Protein AF-A0A2M8HFQ3-F1 (afdb_monomer_lite)

Radius of gyration: 14.89 Å; chains: 1; bounding box: 34×35×43 Å

Sequence (123 aa):
MPSSYQSLVEEISQIYETALADGDADWNKFVLVSNWKIGERIVEVEQDSNFRAKYGEKIIHTLSQDLRRKLGTGFSSRNLRYMRQFYLVYKKQSIDPRISWSHYREIVSVEDKNDRSKLEKMV

pLDDT: mean 80.37, std 10.45, range [35.12, 93.5]

Secondary structure (DSSP, 8-state):
---HHHHHHHHHHHHHHHHHH-TTS-HHHHHHHHHHHHHHHHHHHHH-HHHHHHHGGGHHHHHHHHHHHHH-TT--HHHHHHHHHHHHHHTTSPPPTTS-HHHHHHHHH---HHHHHHHGGG-

Structure (mmCIF, N/CA/C/O backbone):
data_AF-A0A2M8HFQ3-F1
#
_entry.id   AF-A0A2M8HFQ3-F1
#
loop_
_atom_site.group_PDB
_atom_site.id
_atom_site.type_symbol
_atom_site.label_atom_id
_atom_site.label_alt_id
_atom_site.label_comp_id
_atom_site.label_asym_id
_atom_site.label_entity_id
_atom_site.label_seq_id
_atom_site.pdbx_PDB_ins_code
_atom_site.Cartn_x
_atom_site.Cartn_y
_atom_site.Cartn_z
_atom_site.occupancy
_atom_site.B_iso_or_equiv
_atom_site.auth_seq_id
_atom_site.auth_comp_id
_atom_site.auth_asym_id
_atom_site.auth_atom_id
_atom_site.pdbx_PDB_model_num
ATOM 1 N N . MET A 1 1 ? -0.244 8.214 23.178 1.00 35.12 1 MET A N 1
ATOM 2 C CA . MET A 1 1 ? 0.216 7.425 22.016 1.00 35.12 1 MET A CA 1
ATOM 3 C C . MET A 1 1 ? -0.676 7.750 20.830 1.00 35.12 1 MET A C 1
ATOM 5 O O . MET A 1 1 ? -1.882 7.843 21.051 1.00 35.12 1 MET A O 1
ATOM 9 N N . PRO A 1 2 ? -0.139 7.966 19.618 1.00 50.94 2 PRO A N 1
ATOM 10 C CA . PRO A 1 2 ? -0.975 8.101 18.428 1.00 50.94 2 PRO A CA 1
ATOM 11 C C . PRO A 1 2 ? -1.850 6.848 18.289 1.00 50.94 2 PRO A C 1
ATOM 13 O O . PRO A 1 2 ? -1.406 5.747 18.614 1.00 50.94 2 PRO A O 1
ATOM 16 N N . SER A 1 3 ? -3.105 6.994 17.854 1.00 63.16 3 SER A N 1
ATOM 17 C CA . SER A 1 3 ? -3.900 5.810 17.497 1.00 63.16 3 SER A CA 1
ATOM 18 C C . SER A 1 3 ? -3.188 5.047 16.374 1.00 63.16 3 SER A C 1
ATOM 20 O O . SER A 1 3 ? -2.525 5.695 15.561 1.00 63.16 3 SER A O 1
ATOM 22 N N . SER A 1 4 ? -3.341 3.718 16.282 1.00 72.31 4 SER A N 1
ATOM 23 C CA . SER A 1 4 ? -2.680 2.925 15.224 1.00 72.31 4 SER A CA 1
ATOM 24 C C . SER A 1 4 ? -2.959 3.464 13.812 1.00 72.31 4 SER A C 1
ATOM 26 O O . SER A 1 4 ? -2.135 3.309 12.919 1.00 72.31 4 SER A O 1
ATOM 28 N N . TYR A 1 5 ? -4.059 4.207 13.636 1.00 74.31 5 TYR A N 1
ATOM 29 C CA . TYR A 1 5 ? -4.390 4.930 12.409 1.00 74.31 5 TYR A CA 1
ATOM 30 C C . TYR A 1 5 ? -3.468 6.114 12.115 1.00 74.31 5 TYR A C 1
ATOM 32 O O . TYR A 1 5 ? -3.021 6.295 10.990 1.00 74.31 5 TYR A O 1
ATOM 40 N N . GLN A 1 6 ? -3.215 6.952 13.121 1.00 77.19 6 GLN A N 1
ATOM 41 C CA . GLN A 1 6 ? -2.392 8.144 12.947 1.00 77.19 6 GLN A CA 1
ATOM 42 C C . GLN A 1 6 ? -0.948 7.725 12.664 1.00 77.19 6 GLN A C 1
ATOM 44 O O . GLN A 1 6 ? -0.318 8.289 11.779 1.00 77.19 6 GLN A O 1
ATOM 49 N N . SER A 1 7 ? -0.468 6.685 13.356 1.00 79.19 7 SER A N 1
ATOM 50 C CA . SER A 1 7 ? 0.817 6.046 13.060 1.00 79.19 7 SER A CA 1
ATOM 51 C C . SER A 1 7 ? 0.868 5.505 11.634 1.00 79.19 7 SER A C 1
ATOM 53 O O . SER A 1 7 ? 1.844 5.750 10.942 1.00 79.19 7 SER A O 1
ATOM 55 N N . LEU A 1 8 ? -0.200 4.853 11.161 1.00 73.44 8 LEU A N 1
ATOM 56 C CA . LEU A 1 8 ? -0.310 4.382 9.781 1.00 73.44 8 LEU A CA 1
ATOM 57 C C . LEU A 1 8 ? -0.185 5.527 8.760 1.00 73.44 8 LEU A C 1
ATOM 59 O O . LEU A 1 8 ? 0.586 5.429 7.808 1.00 73.44 8 LEU A O 1
ATOM 63 N N . VAL A 1 9 ? -0.918 6.625 8.954 1.00 79.31 9 VAL A N 1
ATOM 64 C CA . VAL A 1 9 ? -0.836 7.790 8.058 1.00 79.31 9 VAL A CA 1
ATOM 65 C C . VAL A 1 9 ? 0.571 8.394 8.073 1.00 79.31 9 VAL A C 1
ATOM 67 O O . VAL A 1 9 ? 1.096 8.724 7.013 1.00 79.31 9 VAL A O 1
ATOM 70 N N . GLU A 1 10 ? 1.198 8.503 9.244 1.00 83.19 10 GLU A N 1
ATOM 71 C CA . GLU A 1 10 ? 2.552 9.048 9.386 1.00 83.19 10 GLU A CA 1
ATOM 72 C C . GLU A 1 10 ? 3.615 8.151 8.738 1.00 83.19 10 GLU A C 1
ATOM 74 O O . GLU A 1 10 ? 4.456 8.645 7.993 1.00 83.19 10 GLU A O 1
ATOM 79 N N . GLU A 1 11 ? 3.535 6.833 8.941 1.00 78.62 11 GLU A N 1
ATOM 80 C CA . GLU A 1 11 ? 4.421 5.838 8.325 1.00 78.62 11 GLU A CA 1
ATOM 81 C C . GLU A 1 11 ? 4.355 5.903 6.792 1.00 78.62 11 GLU A C 1
ATOM 83 O O . GLU A 1 11 ? 5.392 5.942 6.129 1.00 78.62 11 GLU A O 1
ATOM 88 N N . ILE A 1 12 ? 3.145 5.966 6.218 1.00 76.94 12 ILE A N 1
ATOM 89 C CA . ILE A 1 12 ? 2.965 6.090 4.763 1.00 76.94 12 ILE A CA 1
ATOM 90 C C . ILE A 1 12 ? 3.542 7.412 4.253 1.00 76.94 12 ILE A C 1
ATOM 92 O O . ILE A 1 12 ? 4.213 7.423 3.219 1.00 76.94 12 ILE A O 1
ATOM 96 N N . SER A 1 13 ? 3.293 8.518 4.959 1.00 79.50 13 SER A N 1
ATOM 97 C CA . SER A 1 13 ? 3.847 9.822 4.591 1.00 79.50 13 SER A CA 1
ATOM 98 C C . SER A 1 13 ? 5.366 9.815 4.596 1.00 79.50 13 SER A C 1
ATOM 100 O O . SER A 1 13 ? 5.964 10.230 3.609 1.00 79.50 13 SER A O 1
ATOM 102 N N . GLN A 1 14 ? 5.983 9.261 5.638 1.00 81.06 14 GLN A N 1
ATOM 103 C CA . GLN A 1 14 ? 7.434 9.201 5.749 1.00 81.06 14 GLN A CA 1
ATOM 104 C C . GLN A 1 14 ? 8.056 8.367 4.623 1.00 81.06 14 GLN A C 1
ATOM 106 O O . GLN A 1 14 ? 9.044 8.785 4.024 1.00 81.06 14 GLN A O 1
ATOM 111 N N . ILE A 1 15 ? 7.456 7.215 4.294 1.00 72.31 15 ILE A N 1
ATOM 112 C CA . ILE A 1 15 ? 7.896 6.374 3.171 1.00 72.31 15 ILE A CA 1
ATOM 113 C C . ILE A 1 15 ? 7.864 7.165 1.855 1.00 72.31 15 ILE A C 1
ATOM 115 O O . ILE A 1 15 ? 8.783 7.047 1.046 1.00 72.31 15 ILE A O 1
ATOM 119 N N . TYR A 1 16 ? 6.820 7.966 1.641 1.00 73.25 16 TYR A N 1
ATOM 120 C CA . TYR A 1 16 ? 6.640 8.733 0.412 1.00 73.25 16 TYR A CA 1
ATOM 121 C C . T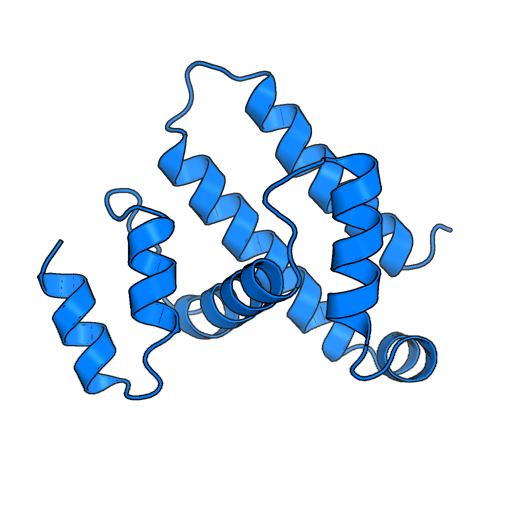YR A 1 16 ? 7.580 9.942 0.314 1.00 73.25 16 TYR A C 1
ATOM 123 O O . TYR A 1 16 ? 8.198 10.166 -0.724 1.00 73.25 16 TYR A O 1
ATOM 131 N N . GLU A 1 17 ? 7.724 10.699 1.399 1.00 76.25 17 GLU A N 1
ATOM 132 C CA . GLU A 1 17 ? 8.560 11.901 1.453 1.00 76.25 17 GLU A CA 1
ATOM 133 C C . GLU A 1 17 ? 10.051 11.578 1.324 1.00 76.25 17 GLU A C 1
ATOM 135 O O . GLU A 1 17 ? 10.754 12.241 0.563 1.00 76.25 17 GLU A O 1
ATOM 140 N N . THR A 1 18 ? 10.531 10.520 1.989 1.00 72.06 18 THR A N 1
ATOM 141 C CA . THR A 1 18 ? 11.929 10.077 1.866 1.00 72.06 18 THR A CA 1
ATOM 142 C C . THR A 1 18 ? 12.289 9.730 0.421 1.00 72.06 18 THR A C 1
ATOM 144 O O . THR A 1 18 ? 13.400 9.999 -0.017 1.00 72.06 18 THR A O 1
ATOM 147 N N . ALA A 1 19 ? 11.349 9.194 -0.351 1.00 63.91 19 ALA A N 1
ATOM 148 C CA . ALA A 1 19 ? 11.608 8.803 -1.729 1.00 63.91 19 ALA A CA 1
ATOM 149 C C . ALA A 1 19 ? 11.538 9.936 -2.748 1.00 63.91 19 ALA A C 1
ATOM 151 O O . ALA A 1 19 ? 12.180 9.852 -3.790 1.00 63.91 19 ALA A O 1
ATOM 152 N N . LEU A 1 20 ? 10.790 11.002 -2.460 1.00 66.62 20 LEU A N 1
ATOM 153 C CA . LEU A 1 20 ? 10.851 12.220 -3.269 1.00 66.62 20 LEU A CA 1
ATOM 154 C C . LEU A 1 20 ? 12.202 12.935 -3.124 1.00 66.62 20 LEU A C 1
ATOM 156 O O . LEU A 1 20 ? 12.607 13.649 -4.037 1.00 66.62 20 LEU A O 1
ATOM 160 N N . ALA A 1 21 ? 12.887 12.752 -1.992 1.00 70.19 21 ALA A N 1
ATOM 161 C CA . ALA A 1 21 ? 14.174 13.382 -1.712 1.00 70.19 21 ALA A CA 1
ATOM 162 C C . ALA A 1 21 ? 15.377 12.653 -2.345 1.00 70.19 21 ALA A C 1
ATOM 164 O O . ALA A 1 21 ? 16.411 13.277 -2.567 1.00 70.19 21 ALA A O 1
ATOM 165 N N . ASP A 1 22 ? 15.252 11.359 -2.650 1.00 62.84 22 ASP A N 1
ATOM 166 C CA . ASP A 1 22 ? 16.371 10.466 -2.995 1.00 62.84 22 ASP A CA 1
ATOM 167 C C . ASP A 1 22 ? 16.490 10.224 -4.516 1.00 62.84 22 ASP A C 1
ATOM 169 O O . ASP A 1 22 ? 16.586 9.088 -4.972 1.00 62.84 22 ASP A O 1
ATOM 173 N N . GLY A 1 23 ? 16.417 11.303 -5.309 1.00 53.16 23 GLY A N 1
ATOM 174 C CA . GLY A 1 23 ? 16.180 11.354 -6.769 1.00 53.16 23 GLY A CA 1
ATOM 175 C C . GLY A 1 23 ? 17.066 10.527 -7.728 1.00 53.16 23 GLY A C 1
ATOM 176 O O . GLY A 1 23 ? 16.902 10.674 -8.936 1.00 53.16 23 GLY A O 1
ATOM 177 N N . ASP A 1 24 ? 17.942 9.656 -7.219 1.00 52.53 24 ASP A N 1
ATOM 178 C CA . ASP A 1 24 ? 18.773 8.687 -7.954 1.00 52.53 24 ASP A CA 1
ATOM 179 C C . ASP A 1 24 ? 18.278 7.223 -7.849 1.00 52.53 24 ASP A C 1
ATOM 181 O O . ASP A 1 24 ? 18.755 6.345 -8.573 1.00 52.53 24 ASP A O 1
ATOM 185 N N . ALA A 1 25 ? 17.329 6.911 -6.958 1.00 56.06 25 ALA A N 1
ATOM 186 C CA . ALA A 1 25 ? 16.838 5.545 -6.772 1.00 56.06 25 ALA A CA 1
ATOM 187 C C . ALA A 1 25 ? 15.885 5.091 -7.898 1.00 56.06 25 ALA A C 1
ATOM 189 O O . ALA A 1 25 ? 15.094 5.872 -8.423 1.00 56.06 25 ALA A O 1
ATOM 190 N N . ASP A 1 26 ? 15.912 3.791 -8.229 1.00 73.06 26 ASP A N 1
ATOM 191 C CA . ASP A 1 26 ? 14.969 3.135 -9.148 1.00 73.06 26 ASP A CA 1
ATOM 192 C C . ASP A 1 26 ? 13.516 3.392 -8.700 1.00 73.06 26 ASP A C 1
ATOM 194 O O . ASP A 1 26 ? 12.975 2.725 -7.808 1.00 73.06 26 ASP A O 1
ATOM 198 N N . TRP A 1 27 ? 12.898 4.408 -9.312 1.00 76.38 27 TRP A N 1
ATOM 199 C CA . TRP A 1 27 ? 11.562 4.902 -8.983 1.00 76.38 27 TRP A CA 1
ATOM 200 C C . TRP A 1 27 ? 10.526 3.781 -8.999 1.00 76.38 27 TRP A C 1
ATOM 202 O O . TRP A 1 27 ? 9.625 3.750 -8.158 1.00 76.38 27 TRP A O 1
ATOM 212 N N . ASN A 1 28 ? 10.667 2.815 -9.913 1.00 83.12 28 ASN A N 1
ATOM 213 C CA . ASN A 1 28 ? 9.737 1.702 -9.977 1.00 83.12 28 ASN A CA 1
ATOM 214 C C . ASN A 1 28 ? 9.864 0.809 -8.742 1.00 83.12 28 ASN A C 1
ATOM 216 O O . ASN A 1 28 ? 8.867 0.537 -8.074 1.00 83.12 28 ASN A O 1
ATOM 220 N N . LYS A 1 29 ? 11.088 0.416 -8.380 1.00 82.06 29 LYS A N 1
ATOM 221 C CA . LYS A 1 29 ? 11.342 -0.361 -7.161 1.00 82.06 29 LYS A CA 1
ATOM 222 C C . LYS A 1 29 ? 10.780 0.338 -5.921 1.00 82.06 29 LYS A C 1
ATOM 224 O O . LYS A 1 29 ? 10.161 -0.322 -5.085 1.00 82.06 29 LYS A O 1
ATOM 229 N N . PHE A 1 30 ? 10.933 1.658 -5.825 1.00 78.75 30 PHE A N 1
ATOM 230 C CA . PHE A 1 30 ? 10.332 2.445 -4.750 1.00 78.75 30 PHE A CA 1
ATOM 231 C C . PHE A 1 30 ? 8.801 2.333 -4.736 1.00 78.75 30 PHE A C 1
ATOM 233 O O . PHE A 1 30 ? 8.216 1.991 -3.705 1.00 78.75 30 PHE A O 1
ATOM 240 N N . VAL A 1 31 ? 8.147 2.588 -5.873 1.00 83.56 31 VAL A N 1
ATOM 241 C CA . VAL A 1 31 ? 6.683 2.535 -5.973 1.00 83.56 31 VAL A CA 1
ATOM 242 C C . VAL A 1 31 ? 6.170 1.147 -5.582 1.00 83.56 31 VAL A C 1
ATOM 244 O O . VAL A 1 31 ? 5.192 1.041 -4.842 1.00 83.56 31 VAL A O 1
ATOM 247 N N . LEU A 1 32 ? 6.847 0.081 -6.011 1.00 88.38 32 LEU A N 1
ATOM 248 C CA . LEU A 1 32 ? 6.475 -1.290 -5.663 1.00 88.38 32 LEU A CA 1
ATOM 249 C C . LEU A 1 32 ? 6.596 -1.567 -4.164 1.00 88.38 32 LEU A C 1
ATOM 251 O O . LEU A 1 32 ? 5.644 -2.065 -3.562 1.00 88.38 32 LEU A O 1
ATOM 255 N N . VAL A 1 33 ? 7.726 -1.215 -3.546 1.00 86.12 33 VAL A N 1
ATOM 256 C CA . VAL A 1 33 ? 7.936 -1.413 -2.102 1.00 86.12 33 VAL A CA 1
ATOM 257 C C . VAL A 1 33 ? 6.915 -0.615 -1.292 1.00 86.12 33 VAL A C 1
ATOM 259 O O . VAL A 1 33 ? 6.319 -1.153 -0.360 1.00 86.12 33 VAL A O 1
ATOM 262 N N . SER A 1 34 ? 6.665 0.639 -1.665 1.00 84.00 34 SER A N 1
ATOM 263 C CA . SER A 1 34 ? 5.689 1.500 -0.994 1.00 84.00 34 SER A CA 1
ATOM 264 C C . SER A 1 34 ? 4.278 0.945 -1.091 1.00 84.00 34 SER A C 1
ATOM 266 O O . SER A 1 34 ? 3.600 0.807 -0.077 1.00 84.00 34 SER A O 1
ATOM 268 N N . ASN A 1 35 ? 3.845 0.552 -2.288 1.00 89.44 35 ASN A N 1
ATOM 269 C CA . ASN A 1 35 ? 2.514 -0.012 -2.487 1.00 89.44 35 ASN A CA 1
ATOM 270 C C . ASN A 1 35 ? 2.336 -1.342 -1.752 1.00 89.44 35 ASN A C 1
ATOM 272 O O . ASN A 1 35 ? 1.256 -1.601 -1.221 1.00 89.44 35 ASN A O 1
ATOM 276 N N . TRP A 1 36 ? 3.388 -2.162 -1.682 1.00 90.81 36 TRP A N 1
ATOM 277 C CA . TRP A 1 36 ? 3.369 -3.401 -0.910 1.00 90.81 36 TRP A CA 1
ATOM 278 C C . TRP A 1 36 ? 3.228 -3.129 0.590 1.00 90.81 36 TRP A C 1
ATOM 280 O O . TRP A 1 36 ? 2.332 -3.690 1.214 1.00 90.81 36 TRP A O 1
ATOM 290 N N . LYS A 1 37 ? 4.035 -2.216 1.151 1.00 86.00 37 LYS A N 1
ATOM 291 C CA . LYS A 1 37 ? 3.975 -1.833 2.575 1.00 86.00 37 LYS A CA 1
ATOM 292 C C . LYS A 1 37 ? 2.641 -1.189 2.952 1.00 86.00 37 LYS A C 1
ATOM 294 O O . LYS A 1 37 ? 2.076 -1.504 3.994 1.00 86.00 37 LYS A O 1
ATOM 299 N N . ILE A 1 38 ? 2.096 -0.321 2.097 1.00 87.81 38 ILE A N 1
ATOM 300 C CA . ILE A 1 38 ? 0.758 0.257 2.298 1.00 87.81 38 ILE A CA 1
ATOM 301 C C . ILE A 1 38 ? -0.294 -0.859 2.326 1.00 87.81 38 ILE A C 1
ATOM 303 O O . ILE A 1 38 ? -1.172 -0.865 3.187 1.00 87.81 38 ILE A O 1
ATOM 307 N N . GLY A 1 39 ? -0.198 -1.816 1.399 1.00 90.44 39 GLY A N 1
ATOM 308 C CA . GLY A 1 39 ? -1.086 -2.973 1.343 1.00 90.44 39 GLY A CA 1
ATOM 309 C C . GLY A 1 39 ? -1.001 -3.864 2.580 1.00 90.44 39 GLY A C 1
ATOM 310 O O . GLY A 1 39 ? -2.043 -4.235 3.119 1.00 90.44 39 GLY A O 1
ATOM 311 N N . GLU A 1 40 ? 0.216 -4.165 3.041 1.00 90.12 40 GLU A N 1
ATOM 312 C CA . GLU A 1 40 ? 0.483 -4.893 4.286 1.00 90.12 40 GLU A CA 1
ATOM 313 C C . GLU A 1 40 ? -0.228 -4.227 5.448 1.00 90.12 40 GLU A C 1
ATOM 315 O O . GLU A 1 40 ? -1.047 -4.840 6.132 1.00 90.12 40 GLU A O 1
ATOM 320 N N . ARG A 1 41 ? 0.020 -2.930 5.596 1.00 85.12 41 ARG A N 1
ATOM 321 C CA . ARG A 1 41 ? -0.472 -2.173 6.726 1.00 85.12 41 ARG A CA 1
ATOM 322 C C . ARG A 1 41 ? -1.989 -2.102 6.741 1.00 85.12 41 ARG A C 1
ATOM 324 O O . ARG A 1 41 ? -2.572 -2.323 7.793 1.00 85.12 41 ARG A O 1
ATOM 331 N N . ILE A 1 42 ? -2.633 -1.896 5.587 1.00 86.75 42 ILE A N 1
ATOM 332 C CA . ILE A 1 42 ? -4.098 -1.980 5.451 1.00 86.75 42 ILE A CA 1
ATOM 333 C C . ILE A 1 42 ? -4.618 -3.341 5.933 1.00 86.75 42 ILE A C 1
ATOM 335 O O . ILE A 1 42 ? -5.613 -3.388 6.651 1.00 86.75 42 ILE A O 1
ATOM 339 N N . VAL A 1 43 ? -3.963 -4.444 5.563 1.00 88.56 43 VAL A N 1
ATOM 340 C CA . VAL A 1 43 ? -4.383 -5.788 5.989 1.00 88.56 43 VAL A CA 1
ATOM 341 C C . VAL A 1 43 ? -4.194 -5.989 7.495 1.00 88.56 43 VAL A C 1
ATOM 343 O O . VAL A 1 43 ? -5.072 -6.573 8.127 1.00 88.56 43 VAL A O 1
ATOM 346 N N . GLU A 1 44 ? -3.110 -5.482 8.083 1.00 85.69 44 GLU A N 1
ATOM 347 C CA . GLU A 1 44 ? -2.892 -5.530 9.535 1.00 85.69 44 GLU A CA 1
ATOM 348 C C . GLU A 1 44 ? -3.991 -4.790 10.306 1.00 85.69 44 GLU A C 1
ATOM 350 O O . GLU A 1 44 ? -4.583 -5.355 11.227 1.00 85.69 44 GLU A O 1
ATOM 355 N N . VAL A 1 45 ? -4.320 -3.548 9.923 1.00 80.00 45 VAL A N 1
ATOM 356 C CA . VAL A 1 45 ? -5.386 -2.799 10.613 1.00 80.00 45 VAL A CA 1
ATOM 357 C C . VAL A 1 45 ? -6.778 -3.373 10.355 1.00 80.00 45 VAL A C 1
ATOM 359 O O . VAL A 1 45 ? -7.636 -3.271 11.224 1.00 80.00 45 VAL A O 1
ATOM 362 N N . GLU A 1 46 ? -7.031 -4.022 9.217 1.00 82.38 46 GLU A N 1
ATOM 363 C CA . GLU A 1 46 ? -8.291 -4.752 9.000 1.00 82.38 46 GLU A CA 1
ATOM 364 C C . GLU A 1 46 ? -8.451 -5.963 9.939 1.00 82.38 46 GLU A C 1
ATOM 366 O O . GLU A 1 46 ? -9.582 -6.355 10.247 1.00 82.38 46 GLU A O 1
ATOM 371 N N . GLN A 1 47 ? -7.342 -6.557 10.389 1.00 82.62 47 GLN A N 1
ATOM 372 C CA . GLN A 1 47 ? -7.329 -7.686 11.326 1.00 82.62 47 GLN A CA 1
ATOM 373 C C . GLN A 1 47 ? -7.424 -7.249 12.795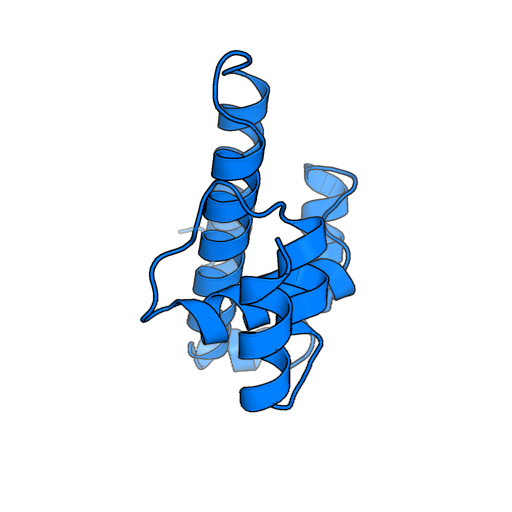 1.00 82.62 47 GLN A C 1
ATOM 375 O O . GLN A 1 47 ? -7.831 -8.049 13.639 1.00 82.62 47 GLN A O 1
ATOM 380 N N . ASP A 1 48 ? -7.110 -5.990 13.108 1.00 81.88 48 ASP A N 1
ATOM 381 C CA . ASP A 1 48 ? -7.288 -5.417 14.442 1.00 81.88 48 ASP A CA 1
ATOM 382 C C . ASP A 1 48 ? -8.783 -5.185 14.737 1.00 81.88 48 ASP A C 1
ATOM 384 O O . ASP A 1 48 ? -9.459 -4.340 14.139 1.00 81.88 48 ASP A O 1
ATOM 388 N N . SER A 1 49 ? -9.315 -5.933 15.708 1.00 74.56 49 SER A N 1
ATOM 389 C CA . SER A 1 49 ? -10.722 -5.881 16.112 1.00 74.56 49 SER A CA 1
ATOM 390 C C . SER A 1 49 ? -11.163 -4.504 16.617 1.00 74.56 49 SER A C 1
ATOM 392 O O . SER A 1 49 ? -12.302 -4.103 16.372 1.00 74.56 49 SER A O 1
ATOM 394 N N . ASN A 1 50 ? -10.276 -3.755 17.281 1.00 75.31 50 ASN A N 1
ATOM 395 C CA . ASN A 1 50 ? -10.580 -2.404 17.762 1.00 75.31 50 ASN A CA 1
ATOM 396 C C . ASN A 1 50 ? -10.675 -1.422 16.595 1.00 75.31 50 ASN A C 1
ATOM 398 O O . ASN A 1 50 ? -11.530 -0.533 16.567 1.00 75.31 50 ASN A O 1
ATOM 402 N N . PHE A 1 51 ? -9.808 -1.606 15.604 1.00 71.31 51 PHE A N 1
ATOM 403 C CA . PHE A 1 51 ? -9.784 -0.784 14.409 1.00 71.31 51 PHE A CA 1
ATOM 404 C C . PHE A 1 51 ? -11.011 -1.016 13.530 1.00 71.31 51 PHE A C 1
ATOM 406 O O . PHE A 1 51 ? -11.674 -0.065 13.103 1.00 71.31 51 PHE A O 1
ATOM 413 N N . ARG A 1 52 ? -11.367 -2.288 13.331 1.00 69.69 52 ARG A N 1
ATOM 414 C CA . ARG A 1 52 ? -12.578 -2.700 12.622 1.00 69.69 52 ARG A CA 1
ATOM 415 C C . ARG A 1 52 ? -13.844 -2.175 13.297 1.00 69.69 52 ARG A C 1
ATOM 417 O O . ARG A 1 52 ? -14.747 -1.737 12.594 1.00 69.69 52 ARG A O 1
ATOM 424 N N . ALA A 1 53 ? -13.907 -2.155 14.628 1.00 72.81 53 ALA A N 1
ATOM 425 C CA . ALA A 1 53 ? -15.043 -1.576 15.347 1.00 72.81 53 ALA A CA 1
ATOM 426 C C . ALA A 1 53 ? -15.168 -0.054 15.136 1.00 72.81 53 ALA A C 1
ATOM 428 O O . ALA A 1 53 ? -16.278 0.466 15.054 1.00 72.81 53 ALA A O 1
ATOM 429 N N . LYS A 1 54 ? -14.038 0.660 15.017 1.00 73.69 54 LYS A N 1
ATOM 430 C CA . LYS A 1 54 ? -14.008 2.126 14.885 1.00 73.69 54 LYS A CA 1
ATOM 431 C C . LYS A 1 54 ? -14.201 2.629 13.450 1.00 73.69 54 LYS A C 1
ATOM 433 O O . LYS A 1 54 ? -14.865 3.643 13.251 1.00 73.69 54 LYS A O 1
ATOM 438 N N . TYR A 1 55 ? -13.614 1.956 12.461 1.00 73.06 55 TYR A N 1
ATOM 439 C CA . TYR A 1 55 ? -13.593 2.415 11.064 1.00 73.06 55 TYR A CA 1
ATOM 440 C C . TYR A 1 55 ? -14.315 1.473 10.088 1.00 73.06 55 TYR A C 1
ATOM 442 O O . TYR A 1 55 ? -14.697 1.904 8.996 1.00 73.06 55 TYR A O 1
ATOM 450 N N . GLY A 1 56 ? -14.555 0.218 10.481 1.00 69.25 56 GLY A N 1
ATOM 451 C CA . GLY A 1 56 ? -15.306 -0.769 9.702 1.00 69.25 56 GLY A CA 1
ATOM 452 C C . GLY A 1 56 ? -14.808 -0.938 8.266 1.00 69.25 56 GLY A C 1
ATOM 453 O O . GLY A 1 56 ? -13.632 -0.761 7.956 1.00 69.25 56 GLY A O 1
ATOM 454 N N . GLU A 1 57 ? -15.738 -1.226 7.357 1.00 67.75 57 GLU A N 1
ATOM 455 C CA . GLU A 1 57 ? -15.480 -1.356 5.913 1.00 67.75 57 GLU A CA 1
ATOM 456 C C . GLU A 1 57 ? -15.079 -0.029 5.239 1.00 67.75 57 GLU A C 1
ATOM 458 O O . GLU A 1 57 ? -14.650 -0.005 4.085 1.00 67.75 57 GLU A O 1
ATOM 463 N N . LYS A 1 58 ? -15.198 1.101 5.950 1.00 82.25 58 LYS A N 1
ATOM 464 C CA . LYS A 1 58 ? -14.909 2.440 5.417 1.00 82.25 58 LYS A CA 1
ATOM 465 C C . LYS A 1 58 ? -13.448 2.855 5.578 1.00 82.25 58 LYS A C 1
ATOM 467 O O . LYS A 1 58 ? -13.090 3.939 5.123 1.00 82.25 58 LYS A O 1
ATOM 472 N N . ILE A 1 59 ? -12.591 2.004 6.141 1.00 84.38 59 ILE A N 1
ATOM 473 C CA . ILE A 1 59 ? -11.173 2.308 6.374 1.00 84.38 59 ILE A CA 1
ATOM 474 C C . ILE A 1 59 ? -10.450 2.828 5.123 1.00 84.38 59 ILE A C 1
ATOM 476 O O . ILE A 1 59 ? -9.806 3.871 5.173 1.00 84.38 59 ILE A O 1
ATOM 480 N N . ILE A 1 60 ? -10.626 2.171 3.973 1.00 88.00 60 ILE A N 1
ATOM 481 C CA . ILE A 1 60 ? -9.999 2.579 2.706 1.00 88.00 60 ILE A CA 1
ATOM 482 C C . ILE A 1 60 ? -10.504 3.951 2.238 1.00 88.00 60 ILE A C 1
ATOM 484 O O . ILE A 1 60 ? -9.779 4.708 1.588 1.00 88.00 60 ILE A O 1
ATOM 488 N N . HIS A 1 61 ? -11.762 4.280 2.530 1.00 89.25 61 HIS A N 1
ATOM 489 C CA . HIS A 1 61 ? -12.323 5.575 2.174 1.00 89.25 61 HIS A CA 1
ATOM 490 C C . HIS A 1 61 ? -11.703 6.686 3.023 1.00 89.25 61 HIS A C 1
ATOM 492 O O . HIS A 1 61 ? -11.200 7.659 2.465 1.00 89.25 61 HIS A O 1
ATOM 498 N N . THR A 1 62 ? -11.667 6.505 4.344 1.00 87.75 62 THR A N 1
ATOM 499 C CA . THR A 1 62 ? -11.068 7.467 5.279 1.00 87.75 62 THR A CA 1
ATOM 500 C C . THR A 1 62 ? -9.578 7.659 4.992 1.00 87.75 62 THR A C 1
ATOM 502 O O . THR A 1 62 ? -9.132 8.787 4.792 1.00 87.75 62 THR A O 1
ATOM 505 N N . LEU A 1 63 ? -8.840 6.556 4.821 1.00 88.19 63 LEU A N 1
ATOM 506 C CA . LEU A 1 63 ? -7.414 6.580 4.501 1.00 88.19 63 LEU A CA 1
ATOM 507 C C . LEU A 1 63 ? -7.141 7.309 3.179 1.00 88.19 63 LEU A C 1
ATOM 509 O O . LEU A 1 63 ? -6.201 8.092 3.083 1.00 88.19 63 LEU A O 1
ATOM 513 N N . SER A 1 64 ? -7.996 7.115 2.169 1.00 91.31 64 SER A N 1
ATOM 514 C CA . SER A 1 64 ? -7.891 7.854 0.908 1.00 91.31 64 SER A CA 1
ATOM 515 C C . SER A 1 64 ? -8.046 9.357 1.107 1.00 91.31 64 SER A C 1
ATOM 517 O O . SER A 1 64 ? -7.276 10.126 0.537 1.00 91.31 64 SER A O 1
ATOM 519 N N . GLN A 1 65 ? -9.032 9.794 1.892 1.00 91.31 65 GLN A N 1
ATOM 520 C CA . GLN A 1 65 ? -9.253 11.220 2.123 1.00 91.31 65 GLN A CA 1
ATOM 521 C C . GLN A 1 65 ? -8.094 11.869 2.882 1.00 91.31 65 GLN A C 1
ATOM 523 O O . GLN A 1 65 ? -7.722 12.997 2.559 1.00 91.31 65 GLN A O 1
ATOM 528 N N . ASP A 1 66 ? -7.545 11.183 3.882 1.00 89.19 66 ASP A N 1
ATOM 529 C CA . ASP A 1 66 ? -6.470 11.720 4.717 1.00 89.19 66 ASP A CA 1
ATOM 530 C C . ASP A 1 66 ? -5.136 11.742 3.964 1.00 89.19 66 ASP A C 1
ATOM 532 O O . ASP A 1 66 ? -4.480 12.783 3.907 1.00 89.19 66 ASP A O 1
ATOM 536 N N . LEU A 1 67 ? -4.779 10.651 3.278 1.00 88.56 67 LEU A N 1
ATOM 537 C CA . LEU A 1 67 ? -3.560 10.602 2.467 1.00 88.56 67 LEU A CA 1
ATOM 538 C C . LEU A 1 67 ? -3.627 11.555 1.273 1.00 88.56 67 LEU A C 1
ATOM 540 O O . LEU A 1 67 ? -2.627 12.187 0.955 1.00 88.56 67 LEU A O 1
ATOM 544 N N . ARG A 1 68 ? -4.792 11.735 0.634 1.00 91.19 68 ARG A N 1
ATOM 545 C CA . ARG A 1 68 ? -4.921 12.738 -0.438 1.00 91.19 68 ARG A CA 1
ATOM 546 C C . ARG A 1 68 ? -4.768 14.164 0.071 1.00 91.19 68 ARG A C 1
ATOM 548 O O . ARG A 1 68 ? -4.220 14.990 -0.649 1.00 91.19 68 ARG A O 1
ATOM 555 N N . ARG A 1 69 ? -5.244 14.455 1.284 1.00 89.88 69 ARG A N 1
ATOM 556 C CA . ARG A 1 69 ? -5.058 15.770 1.913 1.00 89.88 69 ARG A CA 1
ATOM 557 C C . ARG A 1 69 ? -3.599 16.027 2.281 1.00 89.88 69 ARG A C 1
ATOM 559 O O . ARG A 1 69 ? -3.150 17.154 2.124 1.00 89.88 69 ARG A O 1
ATOM 566 N N . LYS A 1 70 ? -2.876 15.002 2.743 1.00 87.25 70 LYS A N 1
ATOM 567 C CA . LYS A 1 70 ? -1.486 15.133 3.204 1.00 87.25 70 LYS A CA 1
ATOM 568 C C . LYS A 1 70 ? -0.451 15.042 2.074 1.00 87.25 70 LYS A C 1
ATOM 570 O O . LYS A 1 70 ? 0.476 15.834 2.045 1.00 87.25 70 LYS A O 1
ATOM 575 N N . LEU A 1 71 ? -0.620 14.098 1.147 1.00 83.50 71 LEU A N 1
ATOM 576 C CA . LEU A 1 71 ? 0.379 13.725 0.131 1.00 83.50 71 LEU A CA 1
ATOM 577 C C . LEU A 1 71 ? -0.065 14.012 -1.313 1.00 83.50 71 LEU A C 1
ATOM 579 O O . LEU A 1 71 ? 0.738 13.939 -2.240 1.00 83.50 71 LEU A O 1
ATOM 583 N N . GLY A 1 72 ? -1.343 14.333 -1.534 1.00 85.06 72 GLY A N 1
ATOM 584 C CA . GLY A 1 72 ? -1.867 14.680 -2.853 1.00 85.06 72 GLY A CA 1
ATOM 585 C C . GLY A 1 72 ? -2.341 13.482 -3.684 1.00 85.06 72 GLY A C 1
ATOM 586 O O . GLY A 1 72 ? -3.118 12.636 -3.235 1.00 85.06 72 GLY A O 1
ATOM 587 N N . THR A 1 73 ? -1.992 13.459 -4.970 1.00 84.75 73 THR A N 1
ATOM 588 C CA . THR A 1 73 ? -2.522 12.456 -5.914 1.00 84.75 73 THR A CA 1
ATOM 589 C C . THR A 1 73 ? -1.928 11.058 -5.685 1.00 84.75 73 THR A C 1
ATOM 591 O O . THR A 1 73 ? -0.971 10.889 -4.944 1.00 84.75 73 THR A O 1
ATOM 594 N N . GLY A 1 74 ? -2.534 10.018 -6.270 1.00 82.31 74 GLY A N 1
ATOM 595 C CA . GLY A 1 74 ? -2.066 8.630 -6.118 1.00 82.31 74 GLY A CA 1
ATOM 596 C C . GLY A 1 74 ? -2.728 7.841 -4.982 1.00 82.31 74 GLY A C 1
ATOM 597 O O . GLY A 1 74 ? -2.789 6.620 -5.056 1.00 82.31 74 GLY A O 1
ATOM 598 N N . PHE A 1 75 ? -3.363 8.488 -4.005 1.00 88.75 75 PHE A N 1
ATOM 599 C CA . PHE A 1 75 ? -4.000 7.801 -2.867 1.00 88.75 75 PHE A CA 1
ATOM 600 C C . PHE A 1 75 ? -5.525 7.683 -2.991 1.00 88.75 75 PHE A C 1
ATOM 602 O O . PHE A 1 75 ? -6.266 7.877 -2.030 1.00 88.75 75 PHE A O 1
ATOM 609 N N . SER A 1 76 ? -6.044 7.392 -4.189 1.00 91.62 76 SER A N 1
ATOM 610 C CA . SER A 1 76 ? -7.482 7.134 -4.360 1.00 91.62 76 S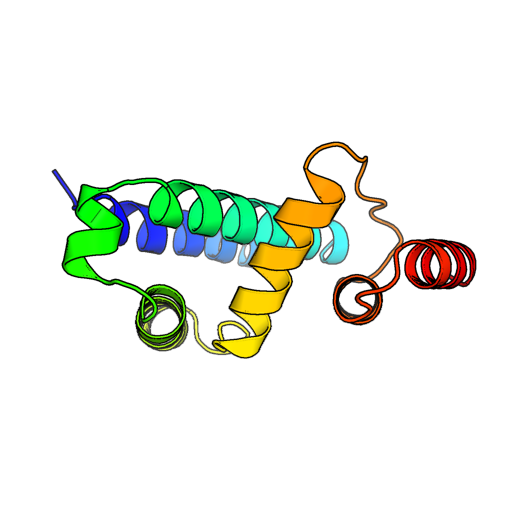ER A CA 1
ATOM 611 C C . SER A 1 76 ? -7.893 5.822 -3.681 1.00 91.62 76 SER A C 1
ATOM 613 O O . SER A 1 76 ? -7.108 4.878 -3.627 1.00 91.62 76 SER A O 1
ATOM 615 N N . SER A 1 77 ? -9.149 5.705 -3.233 1.00 90.94 77 SER A N 1
ATOM 616 C CA . SER A 1 77 ? -9.660 4.452 -2.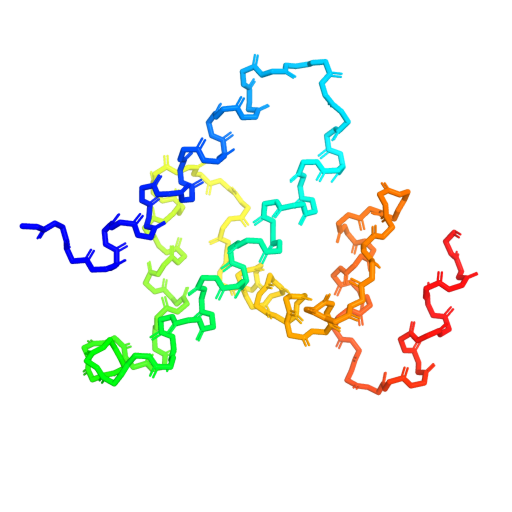653 1.00 90.94 77 SER A CA 1
ATOM 617 C C . SER A 1 77 ? -9.473 3.249 -3.584 1.00 90.94 77 SER A C 1
ATOM 619 O O . SER A 1 77 ? -9.238 2.139 -3.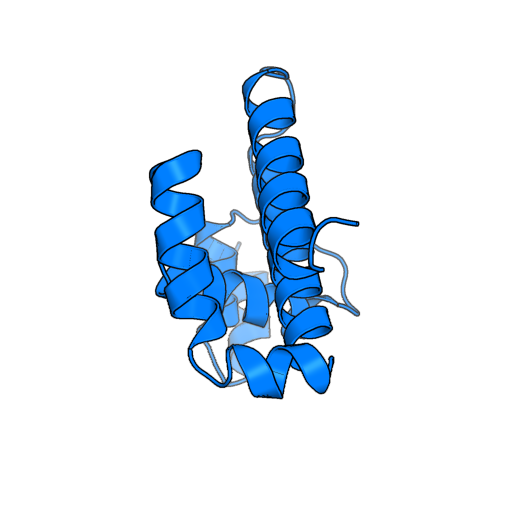118 1.00 90.94 77 SER A O 1
ATOM 621 N N . ARG A 1 78 ? -9.551 3.457 -4.906 1.00 90.31 78 ARG A N 1
ATOM 622 C CA . ARG A 1 78 ? -9.263 2.410 -5.896 1.00 90.31 78 ARG A CA 1
ATOM 623 C C . ARG A 1 78 ? -7.793 1.993 -5.856 1.00 90.31 78 ARG A C 1
ATOM 625 O O . ARG A 1 78 ? -7.522 0.800 -5.851 1.00 90.31 78 ARG A O 1
ATOM 632 N N . ASN A 1 79 ? -6.865 2.947 -5.792 1.00 90.94 79 ASN A N 1
ATOM 633 C CA . ASN A 1 79 ? -5.440 2.629 -5.729 1.00 90.94 79 ASN A CA 1
ATOM 634 C C . ASN A 1 79 ? -5.061 1.935 -4.413 1.00 90.94 79 ASN A C 1
ATOM 636 O O . ASN A 1 79 ? -4.330 0.954 -4.439 1.00 90.94 79 ASN A O 1
ATOM 640 N N . LEU A 1 80 ? -5.645 2.356 -3.287 1.00 91.56 80 LEU A N 1
ATOM 641 C CA . LEU A 1 80 ? -5.474 1.681 -1.994 1.00 91.56 80 LEU A CA 1
ATOM 642 C C . LEU A 1 80 ? -5.999 0.234 -2.015 1.00 91.56 80 LEU A C 1
ATOM 644 O O . LEU A 1 80 ? -5.372 -0.657 -1.447 1.00 91.56 80 LEU A O 1
ATOM 648 N N . ARG A 1 81 ? -7.111 -0.037 -2.717 1.00 91.62 81 ARG A N 1
ATOM 649 C CA . ARG A 1 81 ? -7.578 -1.418 -2.942 1.00 91.62 81 ARG A CA 1
ATOM 650 C C . ARG A 1 81 ? -6.579 -2.239 -3.754 1.00 91.62 81 ARG A C 1
ATOM 652 O O . ARG A 1 81 ? -6.353 -3.395 -3.405 1.00 91.62 81 ARG A O 1
ATOM 659 N N . TYR A 1 82 ? -5.962 -1.654 -4.782 1.00 93.19 82 TYR A N 1
ATOM 660 C CA . TYR A 1 82 ? -4.905 -2.332 -5.534 1.00 93.19 82 TYR A CA 1
ATOM 661 C C . TYR A 1 82 ? -3.678 -2.616 -4.671 1.00 93.19 82 TYR A C 1
ATOM 663 O O . TYR A 1 82 ? -3.173 -3.726 -4.719 1.00 93.19 82 TYR A O 1
ATOM 671 N N . MET A 1 83 ? -3.236 -1.670 -3.839 1.00 92.75 83 MET A N 1
ATOM 672 C CA . MET A 1 83 ? -2.128 -1.879 -2.893 1.00 92.75 83 MET A CA 1
ATOM 673 C C . MET A 1 83 ? -2.431 -3.032 -1.926 1.00 92.75 83 MET A C 1
ATOM 675 O O . MET A 1 83 ? -1.626 -3.945 -1.761 1.00 92.75 83 MET A O 1
ATOM 679 N N . ARG A 1 84 ? -3.643 -3.054 -1.356 1.00 92.56 84 ARG A N 1
ATOM 680 C CA . ARG A 1 84 ? -4.122 -4.150 -0.501 1.00 92.56 84 ARG A CA 1
ATOM 681 C C . ARG A 1 84 ? -4.104 -5.501 -1.223 1.00 92.56 84 ARG A C 1
ATOM 683 O O . ARG A 1 84 ? -3.600 -6.481 -0.681 1.00 92.56 84 ARG A O 1
ATOM 690 N N . GLN A 1 85 ? -4.653 -5.575 -2.438 1.00 91.31 85 GLN A N 1
ATOM 691 C CA . GLN A 1 85 ? -4.629 -6.807 -3.236 1.00 91.31 85 GLN A CA 1
ATOM 692 C C . GLN A 1 85 ? -3.202 -7.221 -3.597 1.00 91.31 85 GLN A C 1
ATOM 694 O O . GLN A 1 85 ? -2.869 -8.397 -3.494 1.00 91.31 85 GLN A O 1
ATOM 699 N N . PHE A 1 86 ? -2.352 -6.263 -3.952 1.00 93.25 86 PHE A N 1
ATOM 700 C CA . PHE A 1 86 ? -0.949 -6.490 -4.266 1.00 93.25 86 PHE A CA 1
ATOM 701 C C . PHE A 1 86 ? -0.217 -7.165 -3.108 1.00 93.25 86 PHE A C 1
ATOM 703 O O . PHE A 1 86 ? 0.392 -8.214 -3.307 1.00 93.25 86 PHE A O 1
ATOM 710 N N . TYR A 1 87 ? -0.384 -6.672 -1.880 1.00 93.50 87 TYR A N 1
ATOM 711 C CA . TYR A 1 87 ? 0.142 -7.366 -0.708 1.00 93.50 87 TYR A CA 1
ATOM 712 C C . TYR A 1 87 ? -0.426 -8.785 -0.570 1.00 93.50 87 TYR A C 1
ATOM 714 O O . TYR A 1 87 ? 0.325 -9.746 -0.443 1.00 93.50 87 TYR A O 1
ATOM 722 N N . LEU A 1 88 ? -1.748 -8.965 -0.649 1.00 90.38 88 LEU A N 1
ATOM 723 C CA . LEU A 1 88 ? -2.364 -10.287 -0.477 1.00 90.38 88 LEU A CA 1
ATOM 724 C C . LEU A 1 88 ? -1.881 -11.325 -1.503 1.00 90.38 88 LEU A C 1
ATOM 726 O O . LEU A 1 88 ? -1.745 -12.500 -1.153 1.00 90.38 88 LEU A O 1
ATOM 730 N N . VAL A 1 89 ? -1.615 -10.898 -2.740 1.00 89.00 89 VAL A N 1
ATOM 731 C CA . VAL A 1 89 ? -1.121 -11.751 -3.831 1.00 89.00 89 VAL A CA 1
ATOM 732 C C . VAL A 1 89 ? 0.375 -12.040 -3.689 1.00 89.00 89 VAL A C 1
ATOM 734 O O . VAL A 1 89 ? 0.790 -13.191 -3.851 1.00 89.00 89 VAL A O 1
ATOM 737 N N . TYR A 1 90 ? 1.177 -11.029 -3.348 1.00 89.62 90 TYR A N 1
ATOM 738 C CA . TYR A 1 90 ? 2.640 -11.121 -3.346 1.00 89.62 90 TYR A CA 1
ATOM 739 C C . TYR A 1 90 ? 3.269 -11.256 -1.950 1.00 89.62 90 TYR A C 1
ATOM 741 O O . TYR A 1 90 ? 4.483 -11.334 -1.843 1.00 89.62 90 TYR A O 1
ATOM 749 N N . LYS A 1 91 ? 2.501 -11.390 -0.859 1.00 89.31 91 LYS A N 1
ATOM 750 C CA . LYS A 1 91 ? 3.054 -11.581 0.506 1.00 89.31 91 LYS A CA 1
ATOM 751 C C . LYS A 1 91 ? 3.930 -12.830 0.687 1.00 89.31 91 LYS A C 1
ATOM 753 O O . LYS A 1 91 ? 4.631 -12.948 1.682 1.00 89.31 91 LYS A O 1
ATOM 758 N N . LYS A 1 92 ? 3.842 -13.798 -0.231 1.00 86.12 92 LYS A N 1
ATOM 759 C CA . LYS A 1 92 ? 4.637 -15.043 -0.238 1.00 86.12 92 LYS A CA 1
ATOM 760 C C . LYS A 1 92 ? 5.479 -15.198 -1.510 1.00 86.12 92 LYS A C 1
ATOM 762 O O . LYS A 1 92 ? 5.987 -16.284 -1.763 1.00 86.12 92 LYS A O 1
ATOM 767 N N . GLN A 1 93 ? 5.562 -14.158 -2.338 1.00 84.44 93 GLN A N 1
ATOM 768 C CA . GLN A 1 93 ? 6.210 -14.202 -3.647 1.00 84.44 93 GLN A CA 1
ATOM 769 C C . GLN A 1 93 ? 7.194 -13.042 -3.777 1.00 84.44 93 GLN A C 1
ATOM 771 O O . GLN A 1 93 ? 6.996 -11.980 -3.192 1.00 84.44 93 GLN A O 1
ATOM 776 N N . SER A 1 94 ? 8.260 -13.238 -4.547 1.00 82.06 94 SER A N 1
ATOM 777 C CA . SER A 1 94 ? 9.202 -12.162 -4.846 1.00 82.06 94 SER A CA 1
ATOM 778 C C . SER A 1 94 ? 8.568 -11.157 -5.805 1.00 82.06 94 SER A C 1
ATOM 780 O O . SER A 1 94 ? 7.947 -11.543 -6.792 1.00 82.06 94 SER A O 1
ATOM 782 N N . ILE A 1 95 ? 8.743 -9.870 -5.516 1.00 87.25 95 ILE A N 1
ATOM 783 C CA . ILE A 1 95 ? 8.349 -8.779 -6.410 1.00 87.25 95 ILE A CA 1
ATOM 784 C C . ILE A 1 95 ? 9.475 -8.580 -7.426 1.00 87.25 95 ILE A C 1
ATOM 786 O O . ILE A 1 95 ? 10.617 -8.339 -7.037 1.00 87.25 95 ILE A O 1
ATOM 790 N N . ASP A 1 96 ? 9.154 -8.661 -8.714 1.00 87.00 96 ASP A N 1
ATOM 791 C CA . ASP A 1 96 ? 10.082 -8.333 -9.795 1.00 87.00 96 ASP A CA 1
ATOM 792 C C . ASP A 1 96 ? 10.136 -6.806 -10.0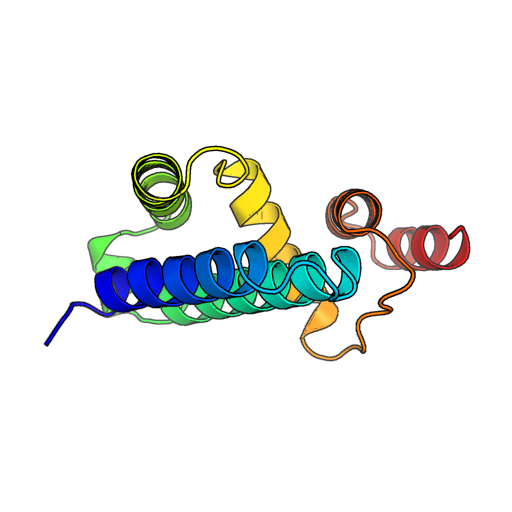00 1.00 87.00 96 ASP A C 1
ATOM 794 O O . ASP A 1 96 ? 9.112 -6.215 -10.367 1.00 87.00 96 ASP A O 1
ATOM 798 N N . PRO A 1 97 ? 11.292 -6.151 -9.770 1.00 82.12 97 PRO A N 1
ATOM 799 C CA . PRO A 1 97 ? 11.443 -4.705 -9.923 1.00 82.12 97 PRO A CA 1
ATOM 800 C C . PRO A 1 97 ? 11.434 -4.236 -11.384 1.00 82.12 97 PRO A C 1
ATOM 802 O O . PRO A 1 97 ? 11.348 -3.035 -11.623 1.00 82.12 97 PRO A O 1
ATOM 805 N N . ARG A 1 98 ? 11.499 -5.143 -12.367 1.00 85.75 98 ARG A N 1
ATOM 806 C CA . ARG A 1 98 ? 11.411 -4.802 -13.798 1.00 85.75 98 ARG A CA 1
ATOM 807 C C . ARG A 1 98 ? 9.974 -4.539 -14.247 1.00 85.75 98 ARG A C 1
ATOM 809 O O . ARG A 1 98 ? 9.753 -3.866 -15.248 1.00 85.75 98 ARG A O 1
ATOM 816 N N . ILE A 1 99 ? 8.995 -5.050 -13.501 1.00 87.06 99 ILE A N 1
ATOM 817 C CA . ILE A 1 99 ? 7.573 -4.897 -13.807 1.00 87.06 99 ILE A CA 1
ATOM 818 C C . ILE A 1 99 ? 7.066 -3.590 -13.196 1.00 87.06 99 ILE A C 1
ATOM 820 O O . ILE A 1 99 ? 7.206 -3.356 -11.996 1.00 87.06 99 ILE A O 1
ATOM 824 N N . SER A 1 100 ? 6.453 -2.730 -14.008 1.00 88.00 100 SER A N 1
ATOM 825 C CA . SER A 1 100 ? 5.945 -1.441 -13.529 1.00 88.00 100 SER A CA 1
ATOM 826 C C . SER A 1 100 ? 4.742 -1.585 -12.589 1.00 88.00 100 SER A C 1
ATOM 828 O O . SER A 1 100 ? 3.945 -2.518 -12.711 1.00 88.00 100 SER A O 1
ATOM 830 N N . TRP A 1 101 ? 4.527 -0.619 -11.690 1.00 88.81 101 TRP A N 1
ATOM 831 C CA . TRP A 1 101 ? 3.308 -0.595 -10.864 1.00 88.81 101 TRP A CA 1
ATOM 832 C C . TRP A 1 101 ? 2.013 -0.606 -11.685 1.00 88.81 101 TRP A C 1
ATOM 834 O O . TRP A 1 101 ? 1.045 -1.263 -11.303 1.00 88.81 101 TRP A O 1
ATOM 844 N N . SER A 1 102 ? 1.972 0.102 -12.818 1.00 86.38 102 SER A N 1
ATOM 845 C CA . SER A 1 102 ? 0.817 0.062 -13.721 1.00 86.38 102 SER A CA 1
ATOM 846 C C . SER A 1 102 ? 0.497 -1.361 -14.162 1.00 86.38 102 SER A C 1
ATOM 848 O O . SER A 1 102 ? -0.670 -1.739 -14.108 1.00 86.38 102 SER A O 1
ATOM 850 N N . HIS A 1 103 ? 1.523 -2.149 -14.479 1.00 86.06 103 HIS A N 1
ATOM 851 C CA . HIS A 1 103 ? 1.366 -3.540 -14.886 1.00 86.06 103 HIS A CA 1
ATOM 852 C C . HIS A 1 103 ? 0.931 -4.440 -13.726 1.00 86.06 103 HIS A C 1
ATOM 854 O O . HIS A 1 103 ? 0.004 -5.234 -13.863 1.00 86.06 103 HIS A O 1
ATOM 860 N N . TYR A 1 104 ? 1.500 -4.257 -12.530 1.00 89.31 104 TYR A N 1
ATOM 861 C CA . TYR A 1 104 ? 1.019 -4.979 -11.346 1.00 89.31 104 TYR A CA 1
ATOM 862 C C . TYR A 1 104 ? -0.445 -4.686 -11.020 1.00 89.31 104 TYR A C 1
ATOM 864 O O . TYR A 1 104 ? -1.147 -5.600 -10.596 1.00 89.31 104 TYR A O 1
ATOM 872 N N . ARG A 1 105 ? -0.938 -3.457 -11.235 1.00 89.56 105 ARG A N 1
ATOM 873 C CA . ARG A 1 105 ? -2.370 -3.148 -11.060 1.00 89.56 105 ARG A CA 1
ATOM 874 C C . ARG A 1 105 ? -3.252 -3.955 -12.003 1.00 89.56 105 ARG A C 1
ATOM 876 O O . ARG A 1 105 ? -4.327 -4.376 -11.588 1.00 89.56 105 ARG A O 1
ATOM 883 N N . GLU A 1 106 ? -2.813 -4.154 -13.241 1.00 86.50 106 GLU A N 1
ATOM 884 C CA . GLU A 1 106 ? -3.534 -4.981 -14.207 1.00 86.50 106 GLU A CA 1
ATOM 885 C C . GLU A 1 106 ? -3.533 -6.438 -13.754 1.00 86.50 106 GLU A C 1
ATOM 887 O O . GLU A 1 106 ? -4.607 -7.025 -13.630 1.00 86.50 106 GLU A O 1
ATOM 892 N N . ILE A 1 107 ? -2.373 -6.973 -13.361 1.00 84.44 107 ILE A N 1
ATOM 893 C CA . ILE A 1 107 ? -2.261 -8.340 -12.841 1.00 84.44 107 ILE A CA 1
ATOM 894 C C . ILE A 1 107 ? -3.184 -8.546 -11.632 1.00 84.44 107 ILE A C 1
ATOM 896 O O . ILE A 1 107 ? -4.005 -9.457 -11.629 1.00 84.44 107 ILE A O 1
ATOM 900 N N . VAL A 1 108 ? -3.110 -7.705 -10.599 1.00 86.12 108 VAL A N 1
ATOM 901 C CA . VAL A 1 108 ? -3.903 -7.926 -9.372 1.00 86.12 108 VAL A CA 1
ATOM 902 C C . VAL A 1 108 ? -5.396 -7.647 -9.555 1.00 86.12 108 VAL A C 1
ATOM 904 O O . VAL A 1 108 ? -6.186 -8.068 -8.714 1.00 86.12 108 VAL A O 1
ATOM 907 N N . SER A 1 109 ? -5.791 -6.972 -10.642 1.00 79.94 109 SER A N 1
ATOM 908 C CA . SER A 1 109 ? -7.201 -6.774 -10.998 1.00 79.94 109 SER A CA 1
ATOM 909 C C . SER A 1 109 ? -7.867 -8.025 -11.572 1.00 79.94 109 SER A C 1
ATOM 911 O O . SER A 1 109 ? -9.095 -8.101 -11.583 1.00 79.94 109 SER A O 1
ATOM 913 N N . VAL A 1 110 ? -7.074 -9.007 -12.010 1.00 80.12 110 VAL A N 1
ATOM 914 C CA . VAL A 1 110 ? -7.559 -10.289 -12.520 1.00 80.12 110 VAL A CA 1
ATOM 915 C C . VAL A 1 110 ? -7.780 -11.251 -11.353 1.00 80.12 110 VAL A C 1
ATOM 917 O O . VAL A 1 110 ? -6.850 -11.612 -10.628 1.00 80.12 110 VAL A O 1
ATOM 920 N N . GLU A 1 111 ? -9.027 -11.683 -11.171 1.00 67.75 111 GLU A N 1
ATOM 921 C CA . GLU A 1 111 ? -9.405 -12.596 -10.087 1.00 67.75 111 GLU A CA 1
ATOM 922 C C . GLU A 1 111 ? -8.820 -14.008 -10.294 1.00 67.75 111 GLU A C 1
ATOM 924 O O . GLU A 1 111 ? -8.293 -14.614 -9.351 1.00 67.75 111 GLU A O 1
ATOM 929 N N . ASP A 1 112 ? -8.826 -14.505 -11.537 1.00 74.69 112 ASP A N 1
ATOM 930 C CA . ASP A 1 112 ? -8.313 -15.831 -11.890 1.00 74.69 112 ASP A CA 1
ATOM 931 C C . ASP A 1 112 ? -6.778 -15.908 -11.756 1.00 74.69 112 ASP A C 1
ATOM 933 O O . ASP A 1 112 ? -6.018 -15.071 -12.249 1.00 74.69 112 ASP A O 1
ATOM 937 N N . LYS A 1 113 ? -6.290 -16.932 -11.048 1.00 70.75 113 LYS A N 1
ATOM 938 C CA . LYS A 1 113 ? -4.855 -17.132 -10.798 1.00 70.75 113 LYS A CA 1
ATOM 939 C C . LYS A 1 113 ? -4.079 -17.545 -12.058 1.00 70.75 113 LYS A C 1
ATOM 941 O O . LYS A 1 113 ? -2.933 -17.130 -12.209 1.00 70.75 113 LYS A O 1
ATOM 946 N N . ASN A 1 114 ? -4.667 -18.352 -12.939 1.00 69.12 114 ASN A N 1
ATOM 947 C CA . ASN A 1 114 ? -4.022 -18.805 -14.173 1.00 69.12 114 ASN A CA 1
ATOM 948 C C . ASN A 1 114 ? -3.846 -17.653 -15.160 1.00 69.12 114 ASN A C 1
ATOM 950 O O . ASN A 1 114 ? -2.817 -17.578 -15.833 1.00 69.12 114 ASN A O 1
ATOM 954 N N . ASP A 1 115 ? -4.814 -16.743 -15.225 1.00 69.81 115 ASP A N 1
ATOM 955 C CA . ASP A 1 115 ? -4.726 -15.580 -16.106 1.00 69.81 115 ASP A CA 1
ATOM 956 C C . ASP A 1 115 ? -3.708 -14.547 -15.599 1.00 69.81 115 ASP A C 1
ATOM 958 O O . ASP A 1 115 ? -2.958 -13.987 -16.402 1.00 69.81 115 ASP A O 1
ATOM 962 N N . ARG A 1 116 ? -3.549 -14.399 -14.275 1.00 71.44 116 ARG A N 1
ATOM 963 C CA . ARG A 1 116 ? -2.453 -13.607 -13.682 1.00 71.44 116 ARG A CA 1
ATOM 964 C C . ARG A 1 116 ? -1.070 -14.090 -14.103 1.00 71.44 116 ARG A C 1
ATOM 966 O O . ARG A 1 116 ? -0.261 -13.296 -14.573 1.00 71.44 116 ARG A O 1
ATOM 973 N N . SER A 1 117 ? -0.817 -15.396 -14.007 1.00 67.31 117 SER A N 1
ATOM 974 C CA . SER A 1 117 ? 0.482 -15.972 -14.380 1.00 67.31 117 SER A CA 1
ATOM 975 C C . SER A 1 117 ? 0.800 -15.873 -15.876 1.00 67.31 117 SER A C 1
ATOM 977 O O . SER A 1 117 ? 1.964 -15.995 -16.255 1.00 67.31 117 SER A O 1
ATOM 979 N N . LYS A 1 118 ? -0.200 -15.671 -16.747 1.00 74.38 118 LYS A N 1
ATOM 980 C CA . LYS A 1 118 ? 0.034 -15.376 -18.171 1.00 74.38 118 LYS A CA 1
ATOM 981 C C . LYS A 1 118 ? 0.514 -13.936 -18.355 1.00 74.38 118 LYS A C 1
ATOM 983 O O . LYS A 1 118 ? 1.506 -13.730 -19.043 1.00 74.38 118 LYS A O 1
ATOM 988 N N . LEU A 1 119 ? -0.134 -12.972 -17.696 1.00 71.44 119 LEU A N 1
ATOM 989 C CA . LEU A 1 119 ? 0.217 -11.547 -17.773 1.00 71.44 119 LEU A CA 1
ATOM 990 C C . LEU A 1 119 ? 1.595 -11.229 -17.181 1.00 71.44 119 LEU A C 1
ATOM 992 O O . LEU A 1 119 ? 2.276 -10.336 -17.672 1.00 71.44 119 LEU A O 1
ATOM 996 N N . GLU A 1 120 ? 2.029 -11.972 -16.163 1.00 71.56 120 GLU A N 1
ATOM 997 C CA . GLU A 1 120 ? 3.383 -11.856 -15.598 1.00 71.56 120 GLU A CA 1
ATOM 998 C C . GLU A 1 120 ? 4.481 -12.268 -16.591 1.00 71.56 120 GLU A C 1
ATOM 1000 O O . GLU A 1 120 ? 5.592 -11.757 -16.521 1.00 71.56 120 GLU A O 1
ATOM 1005 N N . LYS A 1 121 ? 4.179 -13.176 -17.529 1.00 74.69 121 LYS A N 1
ATOM 1006 C CA . LYS A 1 121 ? 5.130 -13.668 -18.544 1.00 74.69 121 LYS A CA 1
ATOM 1007 C C . LYS A 1 121 ? 5.167 -12.815 -19.813 1.00 74.69 121 LYS A C 1
ATOM 1009 O O . LYS A 1 121 ? 5.963 -13.101 -20.701 1.00 74.69 121 LYS A O 1
ATOM 1014 N N . MET A 1 122 ? 4.271 -11.835 -19.925 1.00 69.44 122 MET A N 1
ATOM 1015 C CA . MET A 1 122 ? 4.134 -10.957 -21.092 1.00 69.44 122 MET A CA 1
ATOM 1016 C C . MET A 1 122 ? 4.891 -9.626 -20.935 1.00 69.44 122 MET A C 1
ATOM 1018 O O . MET A 1 122 ? 4.764 -8.771 -21.810 1.00 69.44 122 MET A O 1
ATOM 1022 N N . VAL A 1 123 ? 5.646 -9.454 -19.841 1.00 57.66 123 VAL A N 1
ATOM 1023 C CA . VAL A 1 123 ? 6.419 -8.242 -19.498 1.00 57.66 123 VAL A CA 1
ATOM 1024 C C . VAL A 1 123 ? 7.890 -8.404 -19.819 1.00 57.66 123 VAL A C 1
ATOM 1026 O O . VAL A 1 123 ? 8.433 -9.487 -19.505 1.00 57.66 123 VAL A O 1
#

Foldseek 3Di:
DPDLLVVLLVVLLVLVVVVVVPVPDLVQVSVLVSLLVLLVSVVVLCPDPVSCVVQNPCSLVVSLVSNCVVPNPQSHSLNSVLSNLLNVVPVPHDDDSVAGPVLSSVLSVDPDPVVSVVSVVVD